Protein AF-A0AAP2UGH2-F1 (afdb_monomer)

Structure (mmCIF, N/CA/C/O backbone):
data_AF-A0AAP2UGH2-F1
#
_entry.id   AF-A0AAP2UGH2-F1
#
loop_
_atom_site.group_PDB
_atom_site.id
_atom_site.type_symbol
_atom_site.label_atom_id
_atom_site.label_alt_id
_atom_site.label_comp_id
_atom_site.label_asym_id
_atom_site.label_entity_id
_atom_site.label_seq_id
_atom_site.pdbx_PDB_ins_code
_atom_site.Cartn_x
_atom_site.Cartn_y
_atom_site.Cartn_z
_atom_site.occupancy
_atom_site.B_iso_or_equiv
_atom_site.auth_seq_id
_atom_site.auth_comp_id
_atom_site.auth_asym_id
_atom_site.auth_atom_id
_atom_site.pdbx_PDB_model_num
ATOM 1 N N . ASN A 1 1 ? 6.840 -31.916 -23.485 1.00 44.25 1 ASN A N 1
ATOM 2 C CA . ASN A 1 1 ? 6.083 -30.691 -23.180 1.00 44.25 1 ASN A CA 1
ATOM 3 C C . ASN A 1 1 ? 6.585 -29.608 -24.097 1.00 44.25 1 ASN A C 1
ATOM 5 O O . ASN A 1 1 ? 7.741 -29.235 -23.977 1.00 44.25 1 ASN A O 1
ATOM 9 N N . TYR A 1 2 ? 5.777 -29.229 -25.083 1.00 47.78 2 TYR A N 1
ATOM 10 C CA . TYR A 1 2 ? 6.048 -28.031 -25.866 1.00 47.78 2 TYR A CA 1
ATOM 11 C C . TYR A 1 2 ? 5.596 -26.859 -25.001 1.00 47.78 2 TYR A C 1
ATOM 13 O O . TYR A 1 2 ? 4.401 -26.717 -24.762 1.00 47.78 2 TYR A O 1
ATOM 21 N N . GLU A 1 3 ? 6.546 -26.107 -24.455 1.00 63.97 3 GLU A N 1
ATOM 22 C CA . GLU A 1 3 ? 6.244 -24.790 -23.903 1.00 63.97 3 GLU A CA 1
ATOM 23 C C . GLU A 1 3 ? 6.122 -23.832 -25.084 1.00 63.97 3 GLU A C 1
ATOM 25 O O . GLU A 1 3 ? 6.997 -23.763 -25.953 1.00 63.97 3 GLU A O 1
ATOM 30 N N . GLU A 1 4 ? 4.968 -23.185 -25.175 1.00 68.44 4 GLU A N 1
ATOM 31 C CA . GLU A 1 4 ? 4.676 -22.216 -26.216 1.00 68.44 4 GLU A CA 1
ATOM 32 C C . GLU A 1 4 ? 5.553 -20.983 -25.978 1.00 68.44 4 GLU A C 1
ATOM 34 O O . GLU A 1 4 ? 5.607 -20.450 -24.869 1.00 68.44 4 GLU A O 1
ATOM 39 N N . LYS A 1 5 ? 6.305 -20.558 -26.997 1.00 72.88 5 LYS A N 1
ATOM 40 C CA . LYS A 1 5 ? 7.146 -19.365 -26.870 1.00 72.88 5 LYS A CA 1
ATOM 41 C C . LYS A 1 5 ? 6.262 -18.132 -26.724 1.00 72.88 5 LYS A C 1
ATOM 43 O O . LYS A 1 5 ? 5.354 -17.949 -27.530 1.00 72.88 5 LYS A O 1
ATOM 48 N N . ILE A 1 6 ? 6.592 -17.253 -25.778 1.00 68.81 6 ILE A N 1
ATOM 49 C CA . ILE A 1 6 ? 5.838 -16.013 -25.528 1.00 68.81 6 ILE A CA 1
ATOM 50 C C . ILE A 1 6 ? 5.790 -15.095 -26.759 1.00 68.81 6 ILE A C 1
ATOM 52 O O . ILE A 1 6 ? 4.804 -14.403 -26.981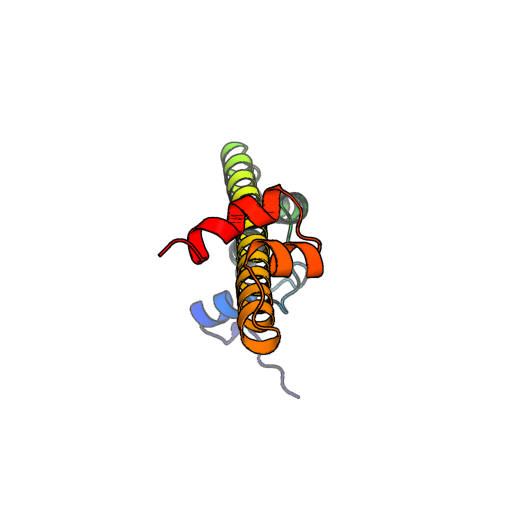 1.00 68.81 6 ILE A O 1
ATOM 56 N N . GLU A 1 7 ? 6.812 -15.175 -27.613 1.00 72.69 7 GLU A N 1
ATOM 57 C CA . GLU A 1 7 ? 6.894 -14.517 -28.927 1.00 72.69 7 GLU A CA 1
ATOM 58 C C . GLU A 1 7 ? 5.707 -14.839 -29.856 1.00 72.69 7 GLU A C 1
ATOM 60 O O . GLU A 1 7 ? 5.447 -14.092 -30.798 1.00 72.69 7 GLU A O 1
ATOM 65 N N . ASN A 1 8 ? 4.994 -15.942 -29.605 1.00 79.75 8 ASN A N 1
ATOM 66 C CA . ASN A 1 8 ? 3.832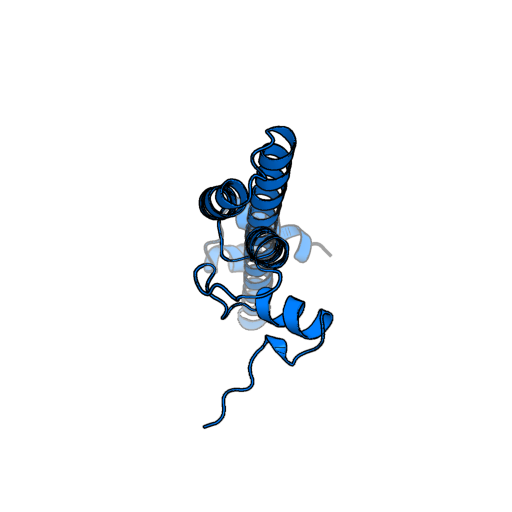 -16.362 -30.384 1.00 79.75 8 ASN A CA 1
ATOM 67 C C . ASN A 1 8 ? 2.508 -15.757 -29.889 1.00 79.75 8 ASN A C 1
ATOM 69 O O . ASN A 1 8 ? 1.523 -15.832 -30.622 1.00 79.75 8 ASN A O 1
ATOM 73 N N . TYR A 1 9 ? 2.469 -15.193 -28.677 1.00 77.00 9 TYR A N 1
ATOM 74 C CA . TYR A 1 9 ? 1.286 -14.514 -28.140 1.00 77.00 9 TYR A CA 1
ATOM 75 C C . TYR A 1 9 ? 1.112 -13.133 -28.769 1.00 77.00 9 TYR A C 1
ATOM 77 O O . TYR A 1 9 ? 2.067 -12.550 -29.293 1.00 77.00 9 TYR A O 1
ATOM 85 N N . ASP A 1 10 ? -0.098 -12.580 -28.711 1.00 80.81 10 ASP A N 1
ATOM 86 C CA . ASP A 1 10 ? -0.301 -11.191 -29.120 1.00 80.81 10 ASP A CA 1
ATOM 87 C C . ASP A 1 10 ? 0.320 -10.196 -28.116 1.00 80.81 10 ASP A C 1
ATOM 89 O O . ASP A 1 10 ? 0.781 -10.559 -27.036 1.00 80.81 10 ASP A O 1
ATOM 93 N N . LYS A 1 11 ? 0.379 -8.907 -28.475 1.00 70.75 11 LYS A N 1
ATOM 94 C CA . LYS A 1 11 ? 1.077 -7.892 -27.664 1.00 70.75 11 LYS A CA 1
ATOM 95 C C . LYS A 1 11 ? 0.433 -7.645 -26.297 1.00 70.75 11 LYS A C 1
ATOM 97 O O . LYS A 1 11 ? 1.150 -7.293 -25.360 1.00 70.75 11 LYS A O 1
ATOM 102 N N . GLU A 1 12 ? -0.887 -7.769 -26.188 1.00 70.06 12 GLU A N 1
ATOM 103 C CA . GLU A 1 12 ? -1.591 -7.594 -24.915 1.00 70.06 12 GLU A CA 1
ATOM 104 C C . GLU A 1 12 ? -1.334 -8.801 -24.012 1.00 70.06 12 GLU A C 1
ATOM 106 O O . GLU A 1 12 ? -0.997 -8.633 -22.840 1.00 70.06 12 GLU A O 1
ATOM 111 N N . GLU A 1 13 ? -1.395 -10.010 -24.573 1.00 76.25 13 GLU A N 1
ATOM 112 C CA . GLU A 1 13 ? -1.054 -11.251 -23.875 1.00 76.25 13 GLU A CA 1
ATOM 113 C C . GLU A 1 13 ? 0.404 -11.258 -23.396 1.00 76.25 13 GLU A C 1
ATOM 115 O O . GLU A 1 13 ? 0.66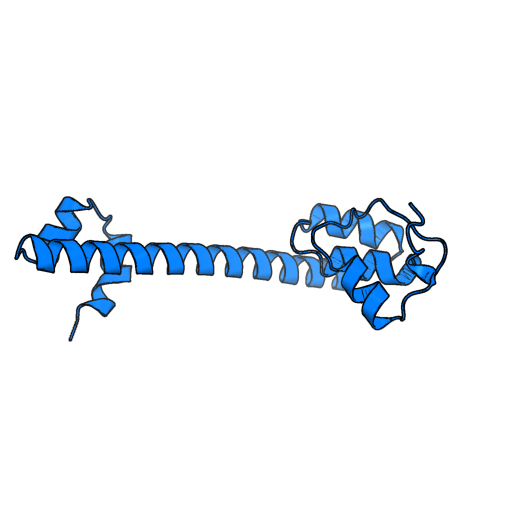9 -11.560 -22.230 1.00 76.25 13 GLU A O 1
ATOM 120 N N . GLN A 1 14 ? 1.345 -10.841 -24.251 1.00 73.06 14 GLN A N 1
ATOM 121 C CA . GLN A 1 14 ? 2.749 -10.662 -23.876 1.00 73.06 14 GLN A CA 1
ATOM 122 C C . GLN A 1 14 ? 2.866 -9.704 -22.682 1.00 73.06 14 GLN A C 1
ATOM 124 O O . GLN A 1 14 ? 3.440 -10.074 -21.659 1.00 73.06 14 GLN A O 1
ATOM 129 N N . LEU A 1 15 ? 2.261 -8.512 -22.751 1.00 71.69 15 LEU A N 1
ATOM 130 C CA . LEU A 1 15 ? 2.290 -7.540 -21.652 1.00 71.69 15 LEU A CA 1
ATOM 131 C C . LEU A 1 15 ? 1.726 -8.122 -20.344 1.00 71.69 15 LEU A C 1
ATOM 133 O O . LEU A 1 15 ? 2.327 -7.947 -19.288 1.00 71.69 15 LEU A O 1
ATOM 137 N N . MET A 1 16 ? 0.610 -8.850 -20.395 1.00 76.00 16 MET A N 1
ATOM 138 C CA . MET A 1 16 ? 0.009 -9.471 -19.209 1.00 76.00 16 MET A CA 1
ATOM 139 C C . MET A 1 16 ? 0.911 -10.534 -18.569 1.00 76.00 16 MET A C 1
ATOM 141 O O . MET A 1 16 ? 0.951 -10.639 -17.341 1.00 76.00 16 MET A O 1
ATOM 145 N N . ILE A 1 17 ? 1.664 -11.291 -19.373 1.00 71.94 17 ILE A N 1
ATOM 146 C CA . ILE A 1 17 ? 2.657 -12.255 -18.880 1.00 71.94 17 ILE A CA 1
ATOM 147 C C . ILE A 1 17 ? 3.809 -11.522 -18.178 1.00 71.94 17 ILE A C 1
ATOM 149 O O . ILE A 1 17 ? 4.168 -11.904 -17.061 1.00 71.94 17 ILE A O 1
ATOM 153 N N . TYR A 1 18 ? 4.315 -10.426 -18.759 1.00 67.62 18 TYR A N 1
ATOM 154 C CA . TYR A 1 18 ? 5.348 -9.579 -18.139 1.00 67.62 18 TYR A CA 1
ATOM 155 C C . TYR A 1 18 ? 4.888 -8.949 -16.813 1.00 67.62 18 TYR A C 1
ATOM 157 O O . TYR A 1 18 ? 5.687 -8.792 -15.891 1.00 67.62 18 TYR A O 1
ATOM 165 N N . LEU A 1 19 ? 3.602 -8.607 -16.694 1.00 68.44 19 LEU A N 1
ATOM 166 C CA . LEU A 1 19 ? 3.001 -8.057 -15.471 1.00 68.44 19 LEU A CA 1
ATOM 167 C C . LEU A 1 19 ? 2.645 -9.122 -14.423 1.00 68.44 19 LEU A C 1
ATOM 169 O O . LEU A 1 19 ? 2.238 -8.786 -13.307 1.00 68.44 19 LEU A O 1
ATOM 173 N N . SER A 1 20 ? 2.756 -10.406 -14.763 1.00 72.06 20 SER A N 1
ATOM 174 C CA . SER A 1 20 ? 2.360 -11.488 -13.871 1.00 72.06 20 SER A CA 1
ATOM 175 C C . SER A 1 20 ? 3.336 -11.653 -12.699 1.00 72.06 20 SER A C 1
ATOM 177 O O . SER A 1 20 ? 4.550 -11.512 -12.829 1.00 72.06 20 SER A O 1
ATOM 179 N N . LYS A 1 21 ? 2.808 -12.031 -11.527 1.00 58.19 21 LYS A N 1
ATOM 180 C CA . LYS A 1 21 ? 3.595 -12.214 -10.289 1.00 58.19 21 LYS A CA 1
ATOM 181 C C . LYS A 1 21 ? 4.658 -13.320 -10.362 1.00 58.19 21 LYS A C 1
ATOM 183 O O . LYS A 1 21 ? 5.493 -13.404 -9.470 1.00 58.19 21 LYS A O 1
ATOM 188 N N . GLY A 1 22 ? 4.576 -14.206 -11.354 1.00 67.06 22 GLY A N 1
ATOM 189 C CA . GLY A 1 22 ? 5.499 -15.331 -11.519 1.00 67.06 22 GLY A CA 1
ATOM 190 C C . GLY A 1 22 ? 6.707 -15.018 -12.399 1.00 67.06 22 GLY A C 1
ATOM 191 O O . GLY A 1 22 ? 7.617 -15.839 -12.467 1.00 67.06 22 GLY A O 1
ATOM 192 N N . HIS A 1 23 ? 6.717 -13.869 -13.076 1.00 65.94 23 HIS A N 1
ATOM 193 C CA . HIS A 1 23 ? 7.772 -13.521 -14.015 1.00 65.94 23 HIS A CA 1
ATOM 194 C C . HIS A 1 23 ? 8.964 -12.864 -13.302 1.00 65.94 23 HIS A C 1
ATOM 196 O O . HIS A 1 23 ? 8.810 -11.896 -12.554 1.00 65.94 23 HIS A O 1
ATOM 202 N N . SER A 1 24 ? 10.162 -13.410 -13.527 1.00 67.75 24 SER A N 1
ATOM 203 C CA . SER A 1 24 ? 11.411 -12.876 -12.988 1.00 67.75 24 SER A CA 1
ATOM 204 C C . SER A 1 24 ? 11.940 -11.755 -13.887 1.00 67.75 24 SER A C 1
ATOM 206 O O . SER A 1 24 ? 12.103 -11.976 -15.086 1.00 67.75 24 SER A O 1
ATOM 208 N N . PRO A 1 25 ? 12.352 -10.600 -13.331 1.00 62.00 25 PRO A N 1
ATOM 209 C CA . PRO A 1 25 ? 13.027 -9.540 -14.087 1.00 62.00 25 PRO A CA 1
ATOM 210 C C . PRO A 1 25 ? 14.389 -9.934 -14.693 1.00 62.00 25 PRO A C 1
ATOM 212 O O . PRO A 1 25 ? 15.066 -9.095 -15.279 1.00 62.00 25 PRO A O 1
ATOM 215 N N . ASN A 1 26 ? 14.849 -11.172 -14.509 1.00 64.81 26 ASN A N 1
ATOM 216 C CA . ASN A 1 26 ? 16.083 -11.679 -15.115 1.00 64.81 26 ASN A CA 1
ATOM 217 C C . ASN A 1 26 ? 15.835 -12.547 -16.359 1.00 64.81 26 ASN A C 1
ATOM 219 O O . ASN A 1 26 ? 16.799 -12.889 -17.047 1.00 64.81 26 ASN A O 1
ATOM 223 N N . ASP A 1 27 ? 14.581 -12.888 -16.657 1.00 70.38 27 ASP A N 1
ATOM 224 C CA . ASP A 1 27 ? 14.214 -13.696 -17.818 1.00 70.38 27 ASP A CA 1
ATOM 225 C C . ASP A 1 27 ? 14.088 -12.772 -19.044 1.00 70.38 27 ASP A C 1
ATOM 227 O O . ASP A 1 27 ? 13.079 -12.094 -19.221 1.00 70.38 27 ASP A O 1
ATOM 231 N N . LYS A 1 28 ? 15.155 -12.698 -19.849 1.00 59.00 28 LYS A N 1
ATOM 232 C CA . LYS A 1 28 ? 15.295 -11.807 -21.018 1.00 59.00 28 LYS A CA 1
ATOM 233 C C . LYS A 1 28 ? 14.838 -12.489 -22.316 1.00 59.00 28 LYS A C 1
ATOM 235 O O . LYS A 1 28 ? 15.232 -13.633 -22.554 1.00 59.00 28 LYS A O 1
ATOM 240 N N . TYR A 1 29 ? 14.077 -11.799 -23.168 1.00 61.78 29 TYR A N 1
ATOM 241 C CA . TYR A 1 29 ? 13.561 -12.289 -24.454 1.00 61.78 29 TYR A CA 1
ATOM 242 C C . TYR A 1 29 ? 14.134 -11.523 -25.661 1.00 61.78 29 TYR A C 1
ATOM 244 O O . TYR A 1 29 ? 14.425 -10.332 -25.614 1.00 61.78 29 TYR A O 1
ATOM 252 N N . GLU A 1 30 ? 14.285 -12.207 -26.800 1.00 58.03 30 GLU A N 1
ATOM 253 C CA . GLU A 1 30 ? 14.977 -11.656 -27.979 1.00 58.03 30 GLU A CA 1
ATOM 254 C C . GLU A 1 30 ? 14.221 -10.500 -28.669 1.00 58.03 30 GLU A C 1
ATOM 256 O O . GLU A 1 30 ? 14.835 -9.725 -29.404 1.00 58.03 30 GLU A O 1
ATOM 261 N N . SER A 1 31 ? 12.911 -10.338 -28.434 1.00 57.03 31 SER A N 1
ATOM 262 C CA . SER A 1 31 ? 12.098 -9.276 -29.042 1.00 57.03 31 SER A CA 1
ATOM 263 C C . SER A 1 31 ? 11.467 -8.350 -28.000 1.00 57.03 31 SER A C 1
ATOM 265 O O . SER A 1 31 ? 10.748 -8.812 -27.123 1.00 57.03 31 SER A O 1
ATOM 267 N N . TYR A 1 32 ? 11.662 -7.036 -28.161 1.00 64.69 32 TYR A N 1
ATOM 268 C CA . TYR A 1 32 ? 11.037 -5.961 -27.367 1.00 64.69 32 TYR A CA 1
ATOM 269 C C . TYR A 1 32 ? 11.422 -5.872 -25.883 1.00 64.69 32 TYR A C 1
ATOM 271 O O . TYR A 1 32 ? 10.826 -5.064 -25.168 1.00 64.69 32 TYR A O 1
ATOM 279 N N . ASP A 1 33 ? 12.451 -6.596 -25.432 1.00 68.56 33 ASP A N 1
ATOM 280 C CA . ASP A 1 33 ? 13.009 -6.467 -24.077 1.00 68.56 33 ASP A CA 1
ATOM 281 C C . ASP A 1 33 ? 13.327 -5.014 -23.703 1.00 68.56 33 ASP A C 1
ATOM 283 O O . ASP A 1 33 ? 13.080 -4.596 -22.576 1.00 68.56 33 ASP A O 1
ATOM 287 N N . GLU A 1 34 ? 13.773 -4.210 -24.673 1.00 70.06 34 GLU A N 1
ATOM 288 C CA . GLU A 1 34 ? 14.034 -2.774 -24.509 1.00 70.06 34 GLU A CA 1
ATOM 289 C C . GLU A 1 34 ? 12.820 -1.973 -23.999 1.00 70.06 34 GLU A C 1
ATOM 291 O O . GLU A 1 34 ? 12.994 -0.916 -23.399 1.00 70.06 34 GLU A O 1
ATOM 296 N N . ILE A 1 35 ? 11.595 -2.463 -24.221 1.00 71.06 35 ILE A N 1
ATOM 297 C CA . ILE A 1 35 ? 10.342 -1.812 -23.813 1.00 71.06 35 ILE A CA 1
ATOM 298 C C . ILE A 1 35 ? 9.659 -2.597 -22.690 1.00 71.06 35 ILE A C 1
ATOM 300 O O . ILE A 1 35 ? 9.222 -2.012 -21.697 1.00 71.06 35 ILE A O 1
ATOM 304 N N . LEU A 1 36 ? 9.561 -3.920 -22.829 1.00 75.38 36 LEU A N 1
ATOM 305 C CA . LEU A 1 36 ? 8.787 -4.754 -21.911 1.00 75.38 36 LEU A CA 1
ATOM 306 C C . LEU A 1 36 ? 9.476 -4.913 -20.554 1.00 75.38 36 LEU A C 1
ATOM 308 O O . LEU A 1 36 ? 8.789 -4.920 -19.536 1.00 75.38 36 LEU A O 1
ATOM 312 N N . MET A 1 37 ? 10.811 -4.940 -20.505 1.00 81.44 37 MET A N 1
ATOM 313 C CA . MET A 1 37 ? 11.540 -5.058 -19.240 1.00 81.44 37 MET A CA 1
ATOM 314 C C . MET A 1 37 ? 11.418 -3.805 -18.361 1.00 81.44 37 MET A C 1
ATOM 316 O O . MET A 1 37 ? 11.077 -3.954 -17.183 1.00 81.44 37 MET A O 1
ATOM 320 N N . PRO A 1 38 ? 11.610 -2.572 -18.881 1.00 85.50 38 PRO A N 1
ATOM 321 C CA . PRO A 1 38 ? 11.308 -1.367 -18.114 1.00 85.50 38 PRO A CA 1
ATOM 322 C C . PRO A 1 38 ? 9.862 -1.308 -17.623 1.00 85.50 38 PRO A C 1
ATOM 324 O O . PRO A 1 38 ? 9.633 -1.031 -16.448 1.00 85.50 38 PRO A O 1
ATOM 327 N N . ILE A 1 39 ? 8.885 -1.594 -18.491 1.00 84.25 39 ILE A N 1
ATOM 328 C CA . ILE A 1 39 ? 7.460 -1.549 -18.130 1.00 84.25 39 ILE A CA 1
ATOM 329 C C . ILE A 1 39 ? 7.137 -2.595 -17.061 1.00 84.25 39 ILE A C 1
ATOM 331 O O . ILE A 1 39 ? 6.505 -2.266 -16.056 1.00 84.25 39 ILE A O 1
ATOM 335 N N . GLY A 1 40 ? 7.607 -3.829 -17.252 1.00 82.81 40 GLY A N 1
ATOM 336 C CA . GLY A 1 40 ? 7.461 -4.920 -16.299 1.00 82.81 40 GLY A CA 1
ATOM 337 C C . GLY A 1 40 ? 8.031 -4.536 -14.940 1.00 82.81 40 GLY A C 1
ATOM 338 O O . GLY A 1 40 ? 7.318 -4.603 -13.945 1.00 82.81 40 GLY A O 1
ATOM 339 N N . ALA A 1 41 ? 9.263 -4.025 -14.884 1.00 86.56 41 ALA A N 1
ATOM 340 C CA . ALA A 1 41 ? 9.866 -3.582 -13.630 1.00 86.56 41 ALA A CA 1
ATOM 341 C C . ALA A 1 41 ? 9.078 -2.442 -12.966 1.00 86.56 41 ALA A C 1
ATOM 343 O O . ALA A 1 41 ? 8.795 -2.511 -11.769 1.00 86.56 41 ALA A O 1
ATOM 344 N N . LEU A 1 42 ? 8.672 -1.419 -13.724 1.00 89.12 42 LEU A N 1
ATOM 345 C CA . LEU A 1 42 ? 7.915 -0.272 -13.207 1.00 89.12 42 LEU A CA 1
ATOM 346 C C . LEU A 1 42 ? 6.561 -0.679 -12.626 1.00 89.12 42 LEU A C 1
ATOM 348 O O . LEU A 1 42 ? 6.204 -0.210 -11.547 1.00 89.12 42 LEU A O 1
ATOM 352 N N . LEU A 1 43 ? 5.832 -1.575 -13.287 1.00 86.00 43 LEU A N 1
ATOM 353 C CA . LEU A 1 43 ? 4.490 -1.989 -12.871 1.00 86.00 43 LEU A CA 1
ATOM 354 C C . LEU A 1 43 ? 4.486 -3.192 -11.916 1.00 86.00 43 LEU A C 1
ATOM 356 O O . LEU A 1 43 ? 3.467 -3.473 -11.288 1.00 86.00 43 LEU A O 1
ATOM 360 N N . ASN A 1 44 ? 5.616 -3.880 -11.754 1.00 83.38 44 ASN A N 1
ATOM 361 C CA . ASN A 1 44 ? 5.743 -4.995 -10.824 1.00 83.38 44 ASN A CA 1
ATOM 362 C C . ASN A 1 44 ? 5.550 -4.519 -9.373 1.00 83.38 44 ASN A C 1
ATOM 364 O O . ASN A 1 44 ? 6.245 -3.626 -8.897 1.00 83.38 44 ASN A O 1
ATOM 368 N N . ASN A 1 45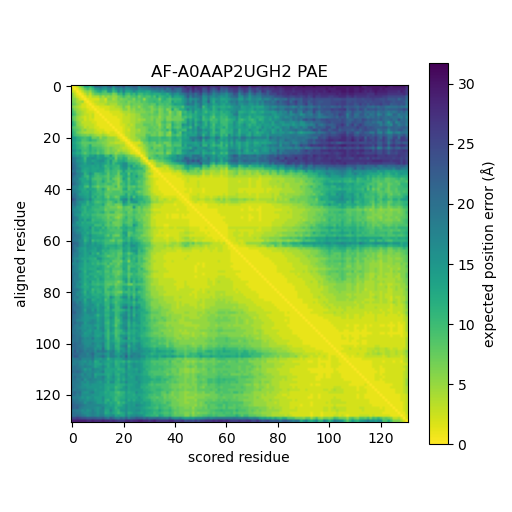 ? 4.617 -5.130 -8.650 1.00 80.62 45 ASN A N 1
ATOM 369 C CA . ASN A 1 45 ? 4.273 -4.741 -7.281 1.00 80.62 45 ASN A CA 1
ATOM 370 C C . ASN A 1 45 ? 5.120 -5.424 -6.191 1.00 80.62 45 ASN A C 1
ATOM 372 O O . ASN A 1 45 ? 4.881 -5.202 -5.010 1.00 80.62 45 ASN A O 1
ATOM 376 N N . THR A 1 46 ? 6.064 -6.280 -6.575 1.00 84.56 46 THR A N 1
ATOM 377 C CA . THR A 1 46 ? 7.004 -6.958 -5.669 1.00 84.56 46 THR A CA 1
ATOM 378 C C . THR A 1 46 ? 8.368 -6.279 -5.618 1.00 84.56 46 THR A C 1
ATOM 380 O O . THR A 1 46 ? 9.046 -6.385 -4.602 1.00 84.56 46 THR A O 1
ATOM 383 N N . LEU A 1 47 ? 8.756 -5.562 -6.680 1.00 88.56 47 LEU A N 1
ATOM 384 C CA . LEU A 1 47 ? 10.009 -4.813 -6.712 1.00 88.56 47 LEU A CA 1
ATOM 385 C C . LEU A 1 47 ? 9.893 -3.508 -5.928 1.00 88.56 47 LEU A C 1
ATOM 387 O O . LEU A 1 47 ? 8.935 -2.752 -6.099 1.00 88.56 47 LEU A O 1
ATOM 391 N N . ASN A 1 48 ? 10.918 -3.201 -5.141 1.00 91.31 48 ASN A N 1
ATOM 392 C CA . ASN A 1 48 ? 11.059 -1.909 -4.481 1.00 91.31 48 ASN A CA 1
ATOM 393 C C . ASN A 1 48 ? 11.715 -0.864 -5.404 1.00 91.31 48 ASN A C 1
ATOM 395 O O . ASN A 1 48 ? 12.215 -1.175 -6.489 1.00 91.31 48 ASN A O 1
ATOM 399 N N . TYR A 1 49 ? 11.745 0.397 -4.963 1.00 94.38 49 TYR A N 1
ATOM 400 C CA . TYR A 1 49 ? 12.337 1.500 -5.728 1.00 94.38 49 TYR A CA 1
ATOM 401 C C . TYR A 1 49 ? 13.775 1.221 -6.201 1.00 94.38 49 TYR A C 1
ATOM 403 O O . TYR A 1 49 ? 14.112 1.535 -7.340 1.00 94.38 49 TYR A O 1
ATOM 411 N N . GLN A 1 50 ? 14.630 0.643 -5.350 1.00 93.44 50 GLN A N 1
ATOM 412 C CA . GLN A 1 50 ? 16.034 0.394 -5.691 1.00 93.44 50 GLN A CA 1
ATOM 413 C C . GLN A 1 50 ? 16.149 -0.660 -6.795 1.00 93.44 50 GLN A C 1
ATOM 415 O O . GLN A 1 50 ? 16.873 -0.453 -7.764 1.00 93.44 50 GLN A O 1
ATOM 420 N N . GLU A 1 51 ? 15.389 -1.749 -6.684 1.00 93.06 51 GLU A N 1
ATOM 421 C CA . GLU A 1 51 ? 15.369 -2.823 -7.681 1.00 93.06 51 GLU A CA 1
ATOM 422 C C . GLU A 1 51 ? 14.836 -2.324 -9.028 1.00 93.06 51 GLU A C 1
ATOM 424 O O . GLU A 1 51 ? 15.445 -2.582 -10.067 1.00 93.06 51 GLU A O 1
ATOM 429 N N . LYS A 1 52 ? 13.753 -1.535 -9.019 1.00 93.31 52 LYS A N 1
ATOM 430 C CA . LYS A 1 52 ? 13.230 -0.890 -10.233 1.00 93.31 52 LYS A CA 1
ATOM 431 C C . LYS A 1 52 ? 14.267 0.032 -10.863 1.00 93.31 52 LYS A C 1
ATOM 433 O O . LYS A 1 52 ? 14.475 -0.035 -12.072 1.00 93.31 52 LYS A O 1
ATOM 438 N N . ASN A 1 53 ? 14.934 0.852 -10.046 1.00 93.31 53 ASN A N 1
ATOM 439 C CA . ASN A 1 53 ? 15.945 1.806 -10.493 1.00 93.31 53 ASN A CA 1
ATOM 440 C C . ASN A 1 53 ? 17.136 1.121 -11.183 1.00 93.31 53 ASN A C 1
ATOM 442 O O . ASN A 1 53 ? 17.618 1.616 -12.200 1.00 93.31 53 ASN A O 1
ATOM 446 N N . GLU A 1 54 ? 17.592 -0.022 -10.666 1.00 92.62 54 GLU A N 1
ATOM 447 C CA . GLU A 1 54 ? 18.661 -0.798 -11.305 1.00 92.62 54 GLU A CA 1
ATOM 448 C C . GLU A 1 54 ? 18.237 -1.347 -12.673 1.00 92.62 54 GLU A C 1
ATOM 450 O O . GLU A 1 54 ? 19.016 -1.273 -13.626 1.00 92.62 54 GLU A O 1
ATOM 455 N N . VAL A 1 55 ? 16.993 -1.827 -12.807 1.00 89.06 55 VAL A N 1
ATOM 456 C CA . VAL A 1 55 ? 16.486 -2.317 -14.097 1.00 89.06 55 VAL A CA 1
ATOM 457 C C . VAL A 1 55 ? 16.416 -1.181 -15.114 1.00 89.06 55 VAL A C 1
ATOM 459 O O . VAL A 1 55 ? 17.051 -1.274 -16.160 1.00 89.06 55 VAL A O 1
ATOM 462 N N . ILE A 1 56 ? 15.704 -0.089 -14.816 1.00 88.88 56 ILE A N 1
ATOM 463 C CA . ILE A 1 56 ? 15.476 1.002 -15.783 1.00 88.88 56 ILE A CA 1
ATOM 464 C C . ILE A 1 56 ? 16.780 1.690 -16.220 1.00 88.88 56 ILE A C 1
ATOM 466 O O . ILE A 1 56 ? 16.913 2.085 -17.379 1.00 88.88 56 ILE A O 1
ATOM 470 N N . LYS A 1 57 ? 17.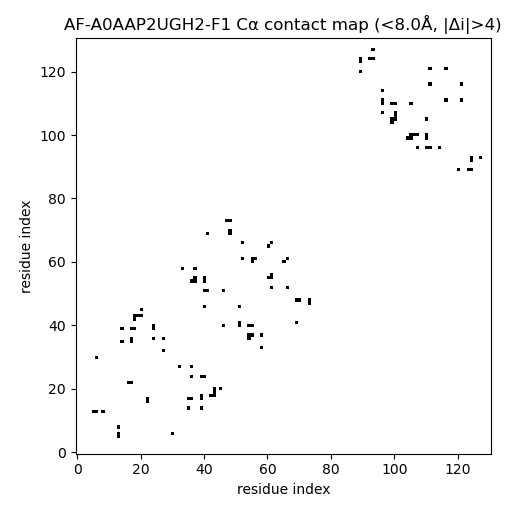779 1.766 -15.327 1.00 90.88 57 LYS A N 1
ATOM 471 C CA . LYS A 1 57 ? 19.101 2.325 -15.630 1.00 90.88 57 LYS A CA 1
ATOM 472 C C . LYS A 1 57 ? 19.824 1.490 -16.684 1.00 90.88 57 LYS A C 1
ATOM 474 O O . LYS A 1 57 ? 20.485 2.049 -17.556 1.00 90.88 57 LYS A O 1
ATOM 479 N N . GLY A 1 58 ? 19.656 0.166 -16.649 1.00 88.75 58 GLY A N 1
ATOM 480 C CA . GLY A 1 58 ? 20.170 -0.747 -17.673 1.00 88.75 58 GLY A CA 1
ATOM 481 C C . GLY A 1 58 ? 19.613 -0.486 -19.077 1.00 88.75 58 GLY A C 1
ATOM 482 O O . GLY A 1 58 ? 20.255 -0.862 -20.054 1.00 88.75 58 GLY A O 1
ATOM 483 N N . TYR A 1 59 ? 18.472 0.202 -19.178 1.00 87.06 59 TYR A N 1
ATOM 484 C CA . TYR A 1 59 ? 17.808 0.562 -20.435 1.00 87.06 59 TYR A CA 1
ATOM 485 C C . TYR A 1 59 ? 17.931 2.056 -20.785 1.00 87.06 59 TYR A C 1
ATOM 487 O O . TYR A 1 59 ? 17.249 2.533 -21.687 1.00 87.06 59 TYR A O 1
ATOM 495 N N . GLY A 1 60 ? 18.793 2.810 -20.091 1.00 87.06 60 GLY A N 1
ATOM 496 C CA . GLY A 1 60 ? 19.021 4.235 -20.370 1.00 87.06 60 GLY A CA 1
ATOM 497 C C . GLY A 1 60 ? 17.882 5.163 -19.931 1.00 87.06 60 GLY A C 1
ATOM 498 O O . GLY A 1 60 ? 17.806 6.299 -20.391 1.00 87.06 60 GLY A O 1
ATOM 499 N N . LEU A 1 61 ? 16.996 4.695 -19.048 1.00 86.88 61 LEU A N 1
ATOM 500 C CA . LEU A 1 61 ? 15.932 5.490 -18.430 1.00 86.88 61 LEU A CA 1
ATOM 501 C C . LEU A 1 61 ? 16.404 6.020 -17.069 1.00 86.88 61 LEU A C 1
ATOM 503 O O . LEU A 1 61 ? 15.820 5.724 -16.029 1.00 86.88 61 LEU A O 1
ATOM 507 N N . ASP A 1 62 ? 17.518 6.749 -17.062 1.00 85.62 62 ASP A N 1
ATOM 508 C CA . ASP A 1 62 ? 18.165 7.260 -15.851 1.00 85.62 62 ASP A CA 1
ATOM 509 C C . ASP A 1 62 ? 18.024 8.778 -15.670 1.00 85.62 62 ASP A C 1
ATOM 511 O O . ASP A 1 62 ? 18.763 9.376 -14.884 1.00 85.62 62 ASP A O 1
ATOM 515 N N . ASP A 1 63 ? 17.039 9.372 -16.339 1.00 92.19 63 ASP A N 1
ATOM 516 C CA 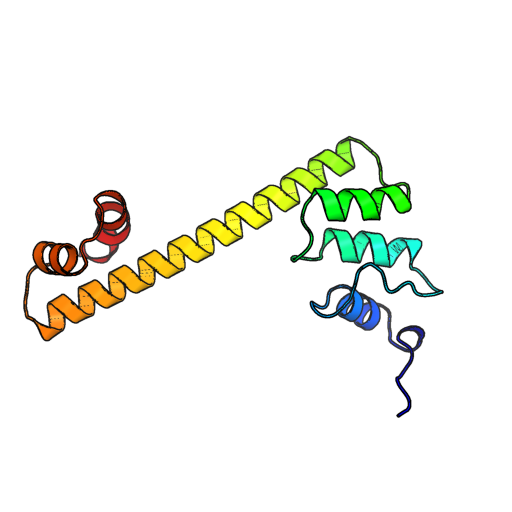. ASP A 1 63 ? 16.637 10.762 -16.154 1.00 92.19 63 ASP A CA 1
ATOM 517 C C . ASP A 1 63 ? 16.184 11.035 -14.705 1.00 92.19 63 ASP A C 1
ATOM 519 O O . ASP A 1 63 ? 15.491 10.226 -14.080 1.00 92.19 63 ASP A O 1
ATOM 523 N N . GLU A 1 64 ? 16.595 12.175 -14.148 1.00 93.12 64 GLU A N 1
ATOM 524 C CA . GLU A 1 64 ? 16.332 12.502 -12.742 1.00 93.12 64 GLU A CA 1
ATOM 525 C C . GLU A 1 64 ? 14.842 12.753 -12.462 1.00 93.12 64 GLU A C 1
ATOM 527 O O . GLU A 1 64 ? 14.346 12.299 -11.429 1.00 93.12 64 GLU A O 1
ATOM 532 N N . GLU A 1 65 ? 14.105 13.385 -13.386 1.00 94.50 65 GLU A N 1
ATOM 533 C CA . GLU A 1 65 ? 12.654 13.575 -13.242 1.00 94.50 65 GLU A CA 1
ATOM 534 C C . GLU A 1 65 ? 11.944 12.215 -13.255 1.00 94.50 65 GLU A C 1
ATOM 536 O O . GLU A 1 65 ? 11.029 11.957 -12.467 1.00 94.50 65 GLU A O 1
ATOM 541 N N . PHE A 1 66 ? 12.399 11.304 -14.116 1.00 90.44 66 PHE A N 1
ATOM 542 C CA . PHE A 1 66 ? 11.867 9.949 -14.171 1.00 90.44 66 PHE A CA 1
ATOM 543 C C . PHE A 1 66 ? 12.089 9.176 -12.862 1.00 90.44 66 PHE A C 1
ATOM 545 O O . PHE A 1 66 ? 11.160 8.544 -12.347 1.00 90.44 66 PHE A O 1
ATOM 552 N N . LYS A 1 67 ? 13.294 9.251 -12.280 1.00 93.44 67 LYS A N 1
ATOM 553 C CA . LYS A 1 67 ? 13.607 8.607 -10.992 1.00 93.44 67 LYS A CA 1
ATOM 554 C C . LYS A 1 67 ? 12.761 9.153 -9.851 1.00 93.44 67 LYS A C 1
ATOM 556 O O . LYS A 1 67 ? 12.302 8.371 -9.017 1.00 93.44 67 LYS A O 1
ATOM 561 N N . GLU A 1 68 ? 12.550 10.465 -9.811 1.00 95.00 68 GLU A N 1
ATOM 562 C CA . GLU A 1 68 ? 11.695 11.107 -8.812 1.00 95.00 68 GLU A CA 1
ATOM 563 C C . GLU A 1 68 ? 10.254 10.589 -8.918 1.00 95.00 68 GLU A C 1
ATOM 565 O O . GLU A 1 68 ? 9.716 10.063 -7.944 1.00 95.00 68 GLU A O 1
ATOM 570 N N . ARG A 1 69 ? 9.677 10.579 -10.128 1.00 94.31 69 ARG A N 1
ATOM 571 C CA . ARG A 1 69 ? 8.320 10.052 -10.365 1.00 94.31 69 ARG A CA 1
ATOM 572 C C . ARG A 1 69 ? 8.183 8.572 -10.012 1.00 94.31 69 ARG A C 1
ATOM 574 O O . ARG A 1 69 ? 7.175 8.163 -9.436 1.00 94.31 69 ARG A O 1
ATOM 581 N N . MET A 1 70 ? 9.184 7.755 -10.338 1.00 93.56 70 MET A N 1
ATOM 582 C CA . MET A 1 70 ? 9.205 6.343 -9.951 1.00 93.56 70 MET A CA 1
ATOM 583 C C . MET A 1 70 ? 9.244 6.185 -8.425 1.00 93.56 70 MET A C 1
ATOM 585 O O . MET A 1 70 ? 8.557 5.314 -7.887 1.00 93.56 70 MET A O 1
ATOM 589 N N . ARG A 1 71 ? 10.027 7.012 -7.720 1.00 95.06 71 ARG A N 1
ATOM 590 C CA . ARG A 1 71 ? 10.080 7.002 -6.253 1.00 95.06 71 ARG A CA 1
ATOM 591 C C . ARG A 1 71 ? 8.726 7.341 -5.650 1.00 95.06 71 ARG A C 1
ATOM 593 O O . ARG A 1 71 ? 8.266 6.611 -4.776 1.00 95.06 71 ARG A O 1
ATOM 600 N N . ASP A 1 72 ? 8.086 8.393 -6.143 1.00 95.81 72 ASP A N 1
ATOM 601 C CA . ASP A 1 72 ? 6.764 8.812 -5.677 1.00 95.81 72 ASP A CA 1
ATOM 602 C C . ASP A 1 72 ? 5.724 7.711 -5.880 1.00 95.81 72 ASP A C 1
ATOM 604 O O . ASP A 1 72 ? 4.950 7.413 -4.970 1.00 95.81 72 ASP A O 1
ATOM 608 N N . MET A 1 73 ? 5.751 7.043 -7.036 1.00 93.50 73 MET A N 1
ATOM 609 C CA . MET A 1 73 ? 4.874 5.908 -7.318 1.00 93.50 73 MET A CA 1
ATOM 610 C C . MET A 1 73 ? 5.097 4.744 -6.341 1.00 93.50 73 MET A C 1
ATOM 612 O O . MET A 1 73 ? 4.125 4.168 -5.853 1.00 93.50 73 MET A O 1
ATOM 616 N N . CYS A 1 74 ? 6.353 4.402 -6.031 1.00 93.69 74 CYS A N 1
ATOM 617 C CA . CYS A 1 74 ? 6.666 3.341 -5.068 1.00 93.69 74 CYS A CA 1
ATOM 618 C C . CYS A 1 74 ? 6.187 3.709 -3.659 1.00 93.69 74 CYS A C 1
ATOM 620 O O . CYS A 1 74 ? 5.473 2.928 -3.035 1.00 93.69 74 CYS A O 1
ATOM 622 N N . ASN A 1 75 ? 6.504 4.923 -3.198 1.00 94.81 75 ASN A N 1
ATOM 623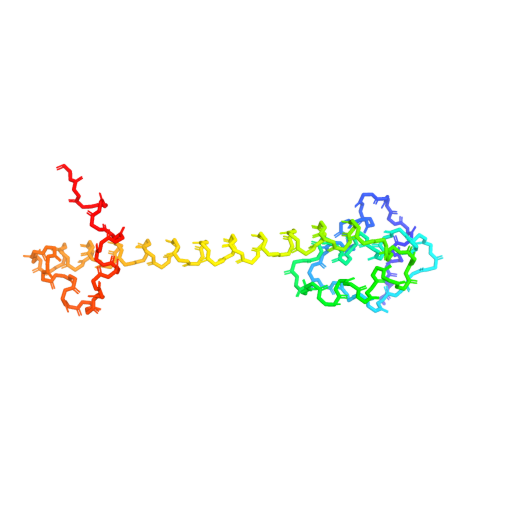 C CA . ASN A 1 75 ? 6.087 5.423 -1.887 1.00 94.81 75 ASN A CA 1
ATOM 624 C C . ASN A 1 75 ? 4.559 5.432 -1.745 1.00 94.81 75 ASN A C 1
ATOM 626 O O . ASN A 1 75 ? 4.026 5.068 -0.697 1.00 94.81 75 ASN A O 1
ATOM 630 N N . LEU A 1 76 ? 3.845 5.835 -2.801 1.00 94.69 76 LEU A N 1
ATOM 631 C CA . LEU A 1 76 ? 2.387 5.814 -2.827 1.00 94.69 76 LEU A CA 1
ATOM 632 C C . LEU A 1 76 ? 1.845 4.382 -2.738 1.00 94.69 76 LEU A C 1
ATOM 634 O O . LEU A 1 76 ? 0.919 4.133 -1.971 1.00 94.69 76 LEU A O 1
ATOM 638 N N . GLY A 1 77 ? 2.427 3.442 -3.489 1.00 91.62 77 GLY A N 1
ATOM 639 C CA . GLY A 1 77 ? 2.055 2.028 -3.425 1.00 91.62 77 GLY A CA 1
ATOM 640 C C . GLY A 1 77 ? 2.225 1.437 -2.022 1.00 91.62 77 GLY A C 1
ATOM 641 O O . GLY A 1 77 ? 1.302 0.807 -1.508 1.00 91.62 77 GLY A O 1
ATOM 642 N N . GLU A 1 78 ? 3.360 1.706 -1.374 1.00 92.06 78 GLU A N 1
ATOM 643 C CA . GLU A 1 78 ? 3.641 1.267 -0.000 1.00 92.06 78 GLU A CA 1
ATOM 644 C C . GLU A 1 78 ? 2.665 1.879 1.017 1.00 92.06 78 GLU A C 1
ATOM 646 O O . GLU A 1 78 ? 2.160 1.181 1.900 1.00 92.06 78 GLU A O 1
ATOM 651 N N . ALA A 1 79 ? 2.358 3.173 0.880 1.00 95.25 79 ALA A N 1
ATOM 652 C CA . ALA A 1 79 ? 1.403 3.856 1.748 1.00 95.25 79 ALA A CA 1
ATOM 653 C C . ALA A 1 79 ? -0.012 3.269 1.618 1.00 95.25 79 ALA A C 1
ATOM 655 O O . ALA A 1 79 ? -0.660 3.011 2.632 1.00 95.25 79 ALA A O 1
ATOM 656 N N . LEU A 1 80 ? -0.464 3.003 0.388 1.00 94.12 80 LEU A N 1
ATOM 657 C CA . LEU A 1 80 ? -1.768 2.390 0.121 1.00 94.12 80 LEU A CA 1
ATOM 658 C C . LEU A 1 80 ? -1.860 0.967 0.680 1.00 94.12 80 LEU A C 1
ATOM 660 O O . LEU A 1 80 ? -2.881 0.596 1.259 1.00 94.12 80 LEU A O 1
ATOM 664 N N . GLU A 1 81 ? -0.805 0.163 0.538 1.00 92.62 81 GLU A N 1
ATOM 665 C CA . GLU A 1 81 ? -0.780 -1.186 1.10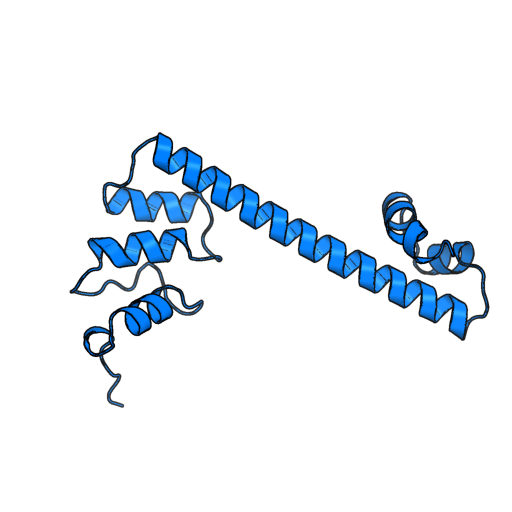7 1.00 92.62 81 GLU A CA 1
ATOM 666 C C . GLU A 1 81 ? -0.837 -1.148 2.641 1.00 92.62 81 GLU A C 1
ATOM 668 O O . GLU A 1 81 ? -1.572 -1.924 3.261 1.00 92.62 81 GLU A O 1
ATOM 673 N N . LEU A 1 82 ? -0.100 -0.226 3.264 1.00 94.38 82 LEU A N 1
ATOM 674 C CA . LEU A 1 82 ? -0.136 -0.034 4.710 1.00 94.38 82 LEU A CA 1
ATOM 675 C C . LEU A 1 82 ? -1.528 0.398 5.189 1.00 94.38 82 LEU A C 1
ATOM 677 O O . LEU A 1 82 ? -2.030 -0.157 6.168 1.00 94.38 82 LEU A O 1
ATOM 681 N N . GLU A 1 83 ? -2.155 1.351 4.501 1.00 94.62 83 GLU A N 1
ATOM 682 C CA . GLU A 1 83 ? -3.509 1.817 4.807 1.00 94.62 83 GLU A CA 1
ATOM 683 C C . GLU A 1 83 ? -4.529 0.679 4.680 1.00 94.62 83 GLU A C 1
ATOM 685 O O . GLU A 1 83 ? -5.328 0.468 5.592 1.00 94.62 83 GLU A O 1
ATOM 690 N N . ALA A 1 84 ? -4.446 -0.129 3.618 1.00 95.12 84 ALA A N 1
ATOM 691 C CA . ALA A 1 84 ? -5.324 -1.280 3.420 1.00 95.12 84 ALA A CA 1
ATOM 692 C C . ALA A 1 84 ? -5.195 -2.319 4.548 1.00 95.12 84 ALA A C 1
ATOM 694 O O . ALA A 1 84 ? -6.205 -2.813 5.051 1.00 95.12 84 ALA A O 1
ATOM 695 N N . ARG A 1 85 ? -3.966 -2.624 4.992 1.00 93.88 85 ARG A N 1
ATOM 696 C CA . ARG A 1 85 ? -3.725 -3.540 6.124 1.00 93.88 85 ARG A CA 1
ATOM 697 C C . ARG A 1 85 ? -4.273 -2.982 7.438 1.00 93.88 85 ARG A C 1
ATOM 699 O O . ARG A 1 85 ? -4.843 -3.729 8.232 1.00 93.88 85 ARG A O 1
ATOM 706 N N . GLN A 1 86 ? -4.103 -1.682 7.678 1.00 93.50 86 GLN A N 1
ATOM 707 C CA . GLN A 1 86 ? -4.648 -1.024 8.868 1.00 93.50 86 GLN A CA 1
ATOM 708 C C . GLN A 1 86 ? -6.177 -1.042 8.857 1.00 93.50 86 GLN A C 1
ATOM 710 O O . GLN A 1 86 ? -6.788 -1.360 9.872 1.00 93.50 86 GLN A O 1
ATOM 715 N N . GLU A 1 87 ? -6.796 -0.756 7.715 1.00 93.88 87 GLU A N 1
ATOM 716 C CA . GLU A 1 87 ? -8.247 -0.796 7.543 1.00 93.88 87 GLU A CA 1
ATOM 717 C C . GLU A 1 87 ? -8.811 -2.215 7.734 1.00 93.88 87 GLU A C 1
ATOM 719 O O . GLU A 1 87 ? -9.834 -2.395 8.396 1.00 93.88 87 GLU A O 1
ATOM 724 N N . GLU A 1 88 ? -8.123 -3.248 7.237 1.00 94.94 88 GLU A N 1
ATOM 725 C CA . GLU A 1 88 ? -8.496 -4.644 7.498 1.00 94.94 88 GLU A CA 1
ATOM 726 C C . GLU A 1 88 ? -8.427 -4.984 8.996 1.00 94.94 88 GLU A C 1
ATOM 728 O O . GLU A 1 88 ? -9.347 -5.610 9.527 1.00 94.94 88 GLU A O 1
ATOM 733 N N . SER A 1 89 ? -7.370 -4.547 9.692 1.00 92.56 89 SER A N 1
ATOM 734 C CA . SER A 1 89 ? -7.237 -4.746 11.141 1.00 92.56 89 SER A CA 1
ATOM 735 C C . SER A 1 89 ? -8.378 -4.075 11.905 1.00 92.56 89 SER A C 1
ATOM 737 O O . SER A 1 89 ? -9.038 -4.728 12.709 1.00 92.56 89 SER A O 1
ATOM 739 N N . LYS A 1 90 ? -8.686 -2.811 11.583 1.00 94.50 90 LYS A N 1
ATOM 740 C CA . LYS A 1 90 ? -9.796 -2.064 12.200 1.00 94.50 90 LYS A CA 1
ATOM 741 C C . LYS A 1 90 ? -11.127 -2.785 12.028 1.00 94.50 90 LYS A C 1
ATOM 743 O O . LYS A 1 90 ? -11.904 -2.881 12.973 1.00 94.50 90 LYS A O 1
ATOM 748 N N . ARG A 1 91 ? -11.396 -3.325 10.834 1.00 95.38 91 ARG A N 1
ATOM 749 C CA . ARG A 1 91 ? -12.626 -4.089 10.565 1.00 95.38 91 ARG A CA 1
ATOM 750 C C . ARG A 1 91 ? -12.719 -5.348 11.419 1.00 95.38 91 ARG A C 1
ATOM 752 O O . ARG A 1 91 ? -13.795 -5.618 11.949 1.00 95.38 91 ARG A O 1
ATOM 759 N N . LYS A 1 92 ? -11.610 -6.076 11.589 1.00 96.12 92 LYS A N 1
ATOM 760 C CA . LYS A 1 92 ? -11.551 -7.247 12.479 1.00 96.12 92 LYS A CA 1
ATOM 761 C C . LYS A 1 92 ? -11.796 -6.857 13.932 1.00 96.12 92 LYS A C 1
ATOM 763 O O . LYS A 1 92 ? -12.568 -7.524 14.608 1.00 96.12 92 LYS A O 1
ATOM 768 N N . ASP A 1 93 ? -11.211 -5.759 14.400 1.00 96.31 93 ASP A N 1
ATOM 769 C CA . ASP A 1 93 ? -11.434 -5.283 15.768 1.00 96.31 93 ASP A CA 1
ATOM 770 C C . ASP A 1 93 ? -12.897 -4.889 15.996 1.00 96.31 93 ASP A C 1
ATOM 772 O O . ASP A 1 93 ? -13.494 -5.290 16.994 1.00 96.31 93 ASP A O 1
ATOM 776 N N . VAL A 1 94 ? -13.518 -4.187 15.041 1.00 97.44 94 VAL A N 1
ATOM 777 C CA . VAL A 1 94 ? -14.956 -3.869 15.075 1.00 97.44 94 VAL A CA 1
ATOM 778 C C . VAL A 1 94 ? -15.802 -5.145 15.140 1.00 97.44 94 VAL A C 1
ATOM 780 O O . VAL A 1 94 ? -16.735 -5.222 15.939 1.00 97.44 94 VAL A O 1
ATOM 783 N N . GLU A 1 95 ? -15.496 -6.150 14.321 1.00 97.62 95 GLU A N 1
ATOM 784 C CA . GLU A 1 95 ? -16.202 -7.436 14.317 1.00 97.62 95 GLU A CA 1
ATOM 785 C C . GLU A 1 95 ? -16.061 -8.167 15.659 1.00 97.62 95 GLU A C 1
ATOM 787 O O . GLU A 1 95 ? -17.062 -8.551 16.264 1.00 97.62 95 GLU A O 1
ATOM 792 N N . HIS A 1 96 ? -14.838 -8.295 16.173 1.00 97.56 96 HIS A N 1
ATOM 793 C CA . HIS A 1 96 ? -14.579 -8.945 17.456 1.00 97.56 96 HIS A CA 1
ATOM 794 C C . HIS A 1 96 ? -15.275 -8.230 18.617 1.00 97.56 96 HIS A C 1
ATOM 796 O O . HIS A 1 96 ? -15.841 -8.885 19.493 1.00 97.56 96 HIS A O 1
ATOM 802 N N . VAL A 1 97 ? -15.269 -6.894 18.622 1.00 97.81 97 VAL A N 1
ATOM 803 C CA . VAL A 1 97 ? -15.971 -6.105 19.637 1.00 97.81 97 VAL A CA 1
ATOM 804 C C . VAL A 1 97 ? -17.478 -6.360 19.578 1.00 97.81 97 VAL A C 1
ATOM 806 O O . VAL A 1 97 ? -18.076 -6.591 20.627 1.00 97.81 97 VAL A O 1
ATOM 809 N N . ARG A 1 98 ? -18.093 -6.375 18.384 1.00 97.25 98 ARG A N 1
ATOM 810 C CA . ARG A 1 98 ? -19.525 -6.703 18.228 1.00 97.25 98 ARG A CA 1
ATOM 811 C C . ARG A 1 98 ? -19.841 -8.093 18.768 1.00 97.25 98 ARG A C 1
ATOM 813 O O . ARG A 1 98 ? -20.731 -8.217 19.601 1.00 97.25 98 ARG A O 1
ATOM 820 N N . ASN A 1 99 ? -19.054 -9.099 18.389 1.00 97.50 99 ASN A N 1
ATOM 821 C CA . ASN A 1 99 ? -19.257 -10.474 18.847 1.00 97.50 99 ASN A CA 1
ATOM 822 C C . ASN A 1 99 ? -19.175 -10.585 20.377 1.00 97.50 99 ASN A C 1
ATOM 824 O O . ASN A 1 99 ? -20.010 -11.240 20.994 1.00 97.50 99 ASN A O 1
ATOM 828 N N . ILE A 1 100 ? -18.219 -9.903 21.017 1.00 97.31 100 ILE A N 1
ATOM 829 C CA . ILE A 1 100 ? -18.101 -9.918 22.483 1.00 97.31 100 ILE A CA 1
ATOM 830 C C . ILE A 1 100 ? -19.290 -9.221 23.155 1.00 97.31 100 ILE A C 1
ATOM 832 O O . ILE A 1 100 ? -19.783 -9.700 24.179 1.00 97.31 100 ILE A O 1
ATOM 836 N N . ILE A 1 101 ? -19.757 -8.096 22.611 1.00 96.88 101 ILE A N 1
ATOM 837 C CA . ILE A 1 101 ? -20.946 -7.406 23.130 1.00 96.88 101 ILE A CA 1
ATOM 838 C C . ILE A 1 101 ? -22.169 -8.321 23.024 1.00 96.88 101 ILE A C 1
ATOM 840 O O . ILE A 1 101 ? -22.907 -8.456 24.000 1.00 96.88 101 ILE A O 1
ATOM 844 N N . ASP A 1 102 ? -22.353 -8.975 21.879 1.00 96.56 102 ASP A N 1
ATOM 845 C CA . ASP A 1 102 ? -23.523 -9.804 21.598 1.00 96.56 102 ASP A CA 1
ATOM 846 C C . ASP A 1 102 ? -23.527 -11.106 22.415 1.00 96.56 102 ASP A C 1
ATOM 848 O O . ASP A 1 102 ? -24.557 -11.453 22.993 1.00 96.56 102 ASP A O 1
ATOM 852 N N . GLU A 1 103 ? -22.389 -11.802 22.523 1.00 97.19 103 GLU A N 1
ATOM 853 C CA . GLU A 1 103 ? -22.282 -13.080 23.244 1.00 97.19 103 GLU A CA 1
ATOM 854 C C . GLU A 1 103 ? -22.241 -12.915 24.767 1.00 97.19 103 GLU A C 1
ATOM 856 O O . GLU A 1 103 ? -22.835 -13.709 25.499 1.00 97.19 103 GLU A O 1
ATOM 861 N N . PHE A 1 104 ? -21.533 -11.897 25.265 1.00 95.25 104 PHE A N 1
ATOM 862 C CA . PHE A 1 104 ? -21.343 -11.691 26.705 1.00 95.25 104 PHE A CA 1
ATOM 863 C C . PHE A 1 104 ? -22.272 -10.624 27.292 1.00 95.25 104 PHE A C 1
ATOM 865 O O . PHE A 1 104 ? -22.218 -10.378 28.499 1.00 95.25 104 PHE A O 1
ATOM 872 N N . HIS A 1 105 ? -23.111 -9.988 26.466 1.00 94.94 105 HIS A N 1
ATOM 873 C CA . HIS A 1 105 ? -24.042 -8.923 26.858 1.00 94.94 105 HIS A CA 1
ATOM 874 C C . HIS A 1 105 ? -23.373 -7.819 27.691 1.00 94.94 105 HIS A C 1
ATOM 876 O O . HIS A 1 105 ? -23.902 -7.372 28.712 1.00 94.94 105 HIS A O 1
ATOM 882 N N . CYS A 1 106 ? -22.170 -7.405 27.285 1.00 95.69 106 CYS A N 1
ATOM 883 C CA . CYS A 1 106 ? -21.373 -6.418 28.011 1.00 95.69 106 CYS A CA 1
ATOM 884 C C . CYS A 1 106 ? -21.332 -5.058 27.299 1.00 95.69 106 CYS A C 1
ATOM 886 O O . CYS A 1 106 ? -21.808 -4.905 26.176 1.00 95.69 106 CYS A O 1
ATOM 888 N N . SER A 1 107 ? -20.798 -4.036 27.976 1.00 96.62 107 SER A N 1
ATOM 889 C CA . SER A 1 107 ? -20.649 -2.707 27.376 1.00 96.62 107 SER A CA 1
ATOM 890 C C . SER A 1 107 ? -19.527 -2.681 26.335 1.00 96.62 107 SER A C 1
ATOM 892 O O . SER A 1 107 ? -18.572 -3.454 26.417 1.00 96.62 107 SER A O 1
ATOM 894 N N . LEU A 1 108 ? -19.598 -1.721 25.406 1.00 96.06 108 LEU A N 1
ATOM 895 C CA . LEU A 1 108 ? -18.540 -1.455 24.426 1.00 96.06 108 LEU A CA 1
ATOM 896 C C . LEU A 1 108 ? -17.169 -1.273 25.095 1.00 96.06 108 LEU A C 1
ATOM 898 O O . LEU A 1 108 ? -16.199 -1.914 24.701 1.00 96.06 108 LEU A O 1
ATOM 902 N N . GLU A 1 109 ? -17.095 -0.460 26.152 1.00 96.06 109 GLU A N 1
ATOM 903 C CA . GLU A 1 109 ? -15.861 -0.257 26.924 1.00 96.06 109 GLU A CA 1
ATOM 904 C C . GLU A 1 109 ? -15.311 -1.577 27.473 1.00 96.06 109 GLU A C 1
ATOM 906 O O . GLU A 1 109 ? -14.117 -1.853 27.348 1.00 96.06 109 GLU A O 1
ATOM 911 N N . LYS A 1 110 ? -16.189 -2.435 28.008 1.00 97.06 110 LYS A N 1
ATOM 912 C CA . LYS A 1 110 ? -15.783 -3.723 28.566 1.00 97.06 110 LYS A CA 1
ATOM 913 C C . LYS A 1 110 ? -15.290 -4.688 27.489 1.00 97.06 110 LYS A C 1
ATOM 915 O O . LYS A 1 110 ? -14.310 -5.389 27.729 1.00 97.06 110 LYS A O 1
ATOM 920 N N . ALA A 1 111 ? -15.927 -4.709 26.320 1.00 97.62 111 ALA A N 1
ATOM 921 C CA . ALA A 1 111 ? -15.489 -5.512 25.182 1.00 97.62 111 ALA A CA 1
ATOM 922 C C . ALA A 1 111 ? -14.100 -5.078 24.680 1.00 97.62 111 ALA A C 1
ATOM 924 O O . ALA A 1 111 ? -13.218 -5.918 24.493 1.00 97.62 111 ALA A O 1
ATOM 925 N N . MET A 1 112 ? -13.864 -3.767 24.557 1.00 97.19 112 MET A N 1
ATOM 926 C CA . MET A 1 112 ? -12.556 -3.221 24.174 1.00 97.19 112 MET A CA 1
ATOM 927 C C . MET A 1 112 ? -11.470 -3.522 25.222 1.00 97.19 112 MET A C 1
ATOM 929 O O . MET A 1 112 ? -10.329 -3.814 24.861 1.00 97.19 112 MET A O 1
ATOM 933 N N . ASP A 1 113 ? -11.812 -3.515 26.516 1.00 97.38 113 ASP A N 1
ATOM 934 C CA . ASP A 1 113 ? -10.902 -3.921 27.597 1.00 97.38 113 ASP A CA 1
ATOM 935 C C . ASP A 1 113 ? -10.544 -5.409 27.540 1.00 97.38 113 ASP A C 1
ATOM 937 O O . ASP A 1 113 ? -9.388 -5.769 27.769 1.00 97.38 113 ASP A O 1
ATOM 941 N N . ILE A 1 114 ? -11.512 -6.276 27.222 1.00 96.50 114 ILE A N 1
ATOM 942 C CA . ILE A 1 114 ? -11.288 -7.721 27.058 1.00 96.50 114 ILE A CA 1
ATOM 943 C C . ILE A 1 114 ? -10.296 -7.979 25.919 1.00 96.50 114 ILE A C 1
ATOM 945 O O . ILE A 1 114 ? -9.359 -8.761 26.094 1.00 96.50 114 ILE A O 1
ATOM 949 N N . LEU A 1 115 ? -10.460 -7.281 24.791 1.00 95.81 115 LEU A N 1
ATOM 950 C CA . LEU A 1 115 ? -9.539 -7.344 23.650 1.00 95.81 115 LEU A CA 1
ATOM 951 C C . LEU A 1 115 ? -8.218 -6.602 23.887 1.00 95.81 115 LEU A C 1
ATOM 953 O O . LEU A 1 115 ? -7.292 -6.745 23.095 1.00 95.81 115 LEU A O 1
ATOM 957 N N . LYS A 1 116 ? -8.107 -5.848 24.989 1.00 97.38 116 LYS A N 1
ATOM 958 C CA . LYS A 1 116 ? -6.940 -5.027 25.339 1.00 97.38 116 LYS A CA 1
ATOM 959 C C . LYS A 1 116 ? -6.571 -4.022 24.243 1.00 97.38 116 LYS A C 1
ATOM 961 O O . LYS A 1 116 ? -5.387 -3.758 24.038 1.00 97.38 116 LYS A O 1
ATOM 966 N N . LEU A 1 117 ? -7.577 -3.444 23.584 1.00 96.50 117 LEU A N 1
ATOM 967 C CA . LEU A 1 117 ? -7.351 -2.429 22.558 1.00 96.50 117 LEU A CA 1
ATOM 968 C C . LEU A 1 117 ? -6.644 -1.211 23.157 1.00 96.50 117 LEU A C 1
ATOM 970 O O . LEU A 1 117 ? -7.011 -0.724 24.237 1.00 96.50 117 LEU A O 1
ATOM 974 N N . THR A 1 118 ? -5.644 -0.718 22.438 1.00 96.56 118 THR A N 1
ATOM 975 C CA . THR A 1 118 ? -4.929 0.525 22.721 1.00 96.56 118 THR A CA 1
ATOM 976 C C . THR A 1 118 ? -5.844 1.734 22.550 1.00 96.56 118 THR A C 1
ATOM 978 O O . THR A 1 118 ? -6.874 1.675 21.884 1.00 96.56 118 THR A O 1
ATOM 981 N N . GLU A 1 119 ? -5.449 2.873 23.117 1.00 96.12 119 GLU A N 1
ATOM 982 C CA . GLU A 1 119 ? -6.212 4.119 22.977 1.00 96.12 119 GLU A CA 1
ATOM 983 C C . GLU A 1 119 ? -6.391 4.531 21.507 1.00 96.12 119 GLU A C 1
ATOM 985 O O . GLU A 1 119 ? -7.463 4.978 21.110 1.00 96.12 119 GLU A O 1
ATOM 990 N N . LYS A 1 120 ? -5.364 4.312 20.676 1.00 94.88 120 LYS A N 1
ATOM 991 C CA . LYS A 1 120 ? -5.440 4.580 19.238 1.00 94.88 120 LYS A CA 1
ATOM 992 C C . LYS A 1 120 ? -6.484 3.689 18.560 1.00 94.88 120 LYS A C 1
ATOM 994 O O . LYS A 1 120 ? -7.346 4.209 17.862 1.00 94.88 120 LYS A O 1
ATOM 999 N N . GLU A 1 121 ? -6.428 2.376 18.784 1.00 95.25 121 GLU A N 1
ATOM 1000 C CA . GLU A 1 121 ? -7.383 1.428 18.189 1.00 95.25 121 GLU A CA 1
ATOM 1001 C C . GLU A 1 121 ? -8.815 1.758 18.621 1.00 95.25 121 GLU A C 1
ATOM 1003 O O . GLU A 1 121 ? -9.712 1.805 17.785 1.00 95.25 121 GLU A O 1
ATOM 1008 N N . ARG A 1 122 ? -9.023 2.093 19.904 1.00 95.94 122 ARG A N 1
ATOM 1009 C CA . ARG A 1 122 ? -10.326 2.541 20.422 1.00 95.94 122 ARG A CA 1
ATOM 1010 C C . ARG A 1 122 ? -10.845 3.756 19.666 1.00 95.94 122 ARG A C 1
ATOM 1012 O O . ARG A 1 122 ? -11.977 3.723 19.197 1.00 95.94 122 ARG A O 1
ATOM 1019 N N . GLN A 1 123 ? -10.028 4.798 19.512 1.00 94.81 123 GLN A N 1
ATOM 1020 C CA . GLN A 1 123 ? -10.407 6.010 18.777 1.00 94.81 123 GLN A CA 1
ATOM 1021 C C . GLN A 1 123 ? -10.748 5.719 17.311 1.00 94.81 123 GLN A C 1
ATOM 1023 O O . GLN A 1 123 ? -11.686 6.306 16.776 1.00 94.81 123 GLN A O 1
ATOM 1028 N N . GLU A 1 124 ? -10.021 4.802 16.672 1.00 93.75 124 GLU A N 1
ATOM 1029 C CA . GLU A 1 124 ? -10.246 4.421 15.275 1.00 93.75 124 GLU A CA 1
ATOM 1030 C C . GLU A 1 124 ? -11.540 3.620 15.079 1.00 93.75 124 GLU A C 1
ATOM 1032 O O . GLU A 1 124 ? -12.215 3.806 14.065 1.00 93.75 124 GLU A O 1
ATOM 1037 N N . ILE A 1 125 ? -11.918 2.763 16.035 1.00 95.19 125 ILE A N 1
ATOM 1038 C CA . ILE A 1 125 ? -13.120 1.927 15.908 1.00 95.19 125 ILE A CA 1
ATOM 1039 C C . ILE A 1 125 ? -14.383 2.556 16.510 1.00 95.19 125 ILE A C 1
ATOM 1041 O O . ILE A 1 125 ? -15.489 2.178 16.130 1.00 95.19 125 ILE A O 1
ATOM 1045 N N . MET A 1 126 ? -14.258 3.517 17.430 1.00 94.12 126 MET A N 1
ATOM 1046 C CA . MET A 1 126 ? -15.391 4.124 18.142 1.00 94.12 126 MET A CA 1
ATOM 1047 C C . MET A 1 126 ? -16.491 4.690 17.218 1.00 94.12 126 MET A C 1
ATOM 1049 O O . MET A 1 126 ? -17.666 4.460 17.522 1.00 94.12 126 MET A O 1
ATOM 1053 N N . PRO A 1 127 ? -16.181 5.342 16.074 1.00 94.75 127 PRO A N 1
ATOM 1054 C CA . PRO A 1 127 ? -17.205 5.817 15.138 1.00 94.75 127 PRO A CA 1
ATOM 1055 C C . PRO A 1 127 ? -18.128 4.716 14.594 1.00 94.75 127 PRO A C 1
ATOM 1057 O O . PRO A 1 127 ? -19.273 4.995 14.260 1.00 94.75 127 PRO A O 1
ATOM 1060 N N . TYR A 1 128 ? -17.681 3.455 14.545 1.00 94.50 128 TYR A N 1
ATOM 1061 C CA . TYR A 1 128 ? -18.486 2.324 14.057 1.00 94.50 128 TYR A CA 1
ATOM 1062 C C . TYR A 1 128 ? -19.571 1.852 15.040 1.00 94.50 128 TYR A C 1
ATOM 1064 O O . TYR A 1 128 ? -20.357 0.959 14.702 1.00 94.50 128 TYR A O 1
ATOM 1072 N N . PHE A 1 129 ? -19.597 2.420 16.249 1.00 92.50 129 PHE A N 1
ATOM 1073 C CA . PHE A 1 129 ? -20.524 2.080 17.332 1.00 92.50 129 PHE A CA 1
ATOM 1074 C C . PHE A 1 129 ? -21.346 3.280 17.824 1.00 92.50 129 PHE A C 1
ATOM 1076 O O . PHE A 1 129 ? -22.159 3.133 18.735 1.00 92.50 129 PHE A O 1
ATOM 1083 N N . GLN A 1 130 ? -21.145 4.461 17.238 1.00 81.75 130 GLN A N 1
ATOM 1084 C CA . GLN A 1 130 ? -21.942 5.652 17.512 1.00 81.75 130 GLN A CA 1
ATOM 1085 C C . GLN A 1 130 ? -23.116 5.677 16.525 1.00 81.75 130 GLN A C 1
ATOM 1087 O O . GLN A 1 130 ? -22.949 6.063 15.370 1.00 81.75 130 GLN A O 1
ATOM 1092 N N . ALA A 1 131 ? -24.277 5.190 16.971 1.00 60.56 131 ALA A N 1
ATOM 1093 C CA . ALA A 1 131 ? -25.559 5.324 16.276 1.00 60.56 131 A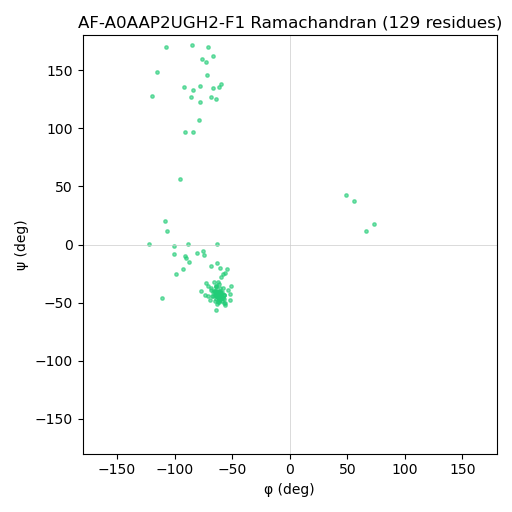LA A CA 1
ATOM 1094 C C . ALA A 1 131 ? -26.309 6.569 16.764 1.00 60.56 131 ALA A C 1
ATOM 1096 O O . ALA A 1 131 ? -26.276 6.822 17.992 1.00 60.56 131 ALA A O 1
#

Organism: NCBI:txid1982626

Secondary structure (DSSP, 8-state):
--PPPGGGS-HHHHHHHHTSTT--TT---TTTHHHHHHHHHHH-SS--HHHHHHHHHHTT---HHHHHHHHHHHHHHHHHHHHHHHHHHHHHHHHHHHHHHHHH---HHHHHHHTT--HHHHHHHGGGG--

Solvent-accessible surface area (backbone atoms only — not comparable to full-atom values): 7796 Å² total; per-residue (Å²): 132,86,78,79,60,64,87,77,50,54,74,67,57,41,50,52,52,50,59,34,93,85,55,58,99,82,74,82,57,98,73,63,41,86,54,52,50,46,50,24,41,70,70,32,89,82,58,50,60,67,60,30,50,56,53,26,43,78,68,72,61,65,51,66,71,57,52,50,53,49,42,52,53,44,54,50,52,54,51,52,52,52,50,52,54,51,52,52,51,47,52,51,51,49,51,53,38,50,50,42,25,69,77,67,71,49,52,71,70,56,29,40,56,74,72,62,59,50,74,67,56,47,65,72,40,47,70,83,73,68,128

Mean predicted aligned error: 9.29 Å

Radius of gyration: 23.39 Å; Cα contacts (8 Å, |Δi|>4): 66; chains: 1; bounding box: 46×44×59 Å

Sequence (131 aa):
NYEEKIENYDKEEQLMIYLSKGHSPNDKYESYDEILMPIGALLNNTLNYQEKNEVIKGYGLDDEEFKERMRDMCNLGEALELEARQEESKRKDVEHVRNIIDEFHCSLEKAMDILKLTEKERQEIMPYFQA

Foldseek 3Di:
DDDDDLVPDDPVSNLVVLLDPPDDLVDDDPPPCLPSSLVSLLNHLVDALVRSQVRVVVSVNNDPVSSVVSNVVRVVSVVVVVVVVVVVVLVVLLVQLVVCCVVVVDDSVVSCVVVPDDPVSCVSNVVVVDD

pLDDT: mean 85.83, std 12.75, range [44.25, 97.81]